Protein AF-A0A925ECR5-F1 (afdb_monomer_lite)

Radius of gyration: 18.82 Å; chains: 1; bounding box: 43×40×50 Å

Structure (mmCIF, N/CA/C/O backbone):
data_AF-A0A925ECR5-F1
#
_entry.id   AF-A0A925ECR5-F1
#
loop_
_atom_site.group_PDB
_atom_site.id
_atom_site.type_symbol
_atom_site.label_atom_id
_atom_site.label_alt_id
_atom_site.label_comp_id
_atom_site.label_asym_id
_atom_site.label_entity_id
_atom_site.label_seq_id
_atom_site.pdbx_PDB_ins_code
_atom_site.Cartn_x
_atom_site.Cartn_y
_atom_site.Cartn_z
_atom_site.occupancy
_atom_site.B_iso_or_equiv
_atom_site.auth_seq_id
_atom_site.auth_comp_id
_atom_site.auth_asym_id
_atom_site.auth_atom_id
_atom_site.pdbx_PDB_model_num
ATOM 1 N N . TRP A 1 1 ? 23.812 -16.026 3.911 1.00 69.88 1 TRP A N 1
ATOM 2 C CA . TRP A 1 1 ? 24.771 -16.071 2.790 1.00 69.88 1 TRP A CA 1
ATOM 3 C C . TRP A 1 1 ? 24.080 -16.059 1.425 1.00 69.88 1 TRP A C 1
ATOM 5 O O . TRP A 1 1 ? 24.239 -15.068 0.730 1.00 69.88 1 TRP A O 1
ATOM 15 N N . LEU A 1 2 ? 23.231 -17.038 1.071 1.00 80.62 2 LEU A N 1
ATOM 16 C CA . LEU A 1 2 ? 22.533 -17.065 -0.235 1.00 80.62 2 LEU A CA 1
ATOM 17 C C . LEU A 1 2 ? 21.650 -15.839 -0.538 1.00 80.62 2 LEU A C 1
ATOM 19 O O . LEU A 1 2 ? 21.701 -15.310 -1.641 1.00 80.62 2 LEU A O 1
ATOM 23 N N . HIS A 1 3 ? 20.874 -15.356 0.437 1.00 78.75 3 HIS A N 1
ATOM 24 C CA . HIS A 1 3 ? 19.997 -14.195 0.227 1.00 78.75 3 HIS A CA 1
ATOM 25 C C . HIS A 1 3 ? 20.798 -12.901 0.010 1.00 78.75 3 HIS A C 1
ATOM 27 O O . HIS A 1 3 ? 20.413 -12.072 -0.802 1.00 78.75 3 HIS A O 1
ATOM 33 N N . GLY A 1 4 ? 21.937 -12.750 0.699 1.00 81.25 4 GLY A N 1
ATOM 34 C CA . GLY A 1 4 ? 22.804 -11.576 0.564 1.00 81.25 4 GLY A CA 1
ATOM 35 C C . GLY A 1 4 ? 23.432 -11.481 -0.825 1.00 81.25 4 GLY A C 1
ATOM 36 O O . GLY A 1 4 ? 23.382 -10.424 -1.439 1.00 81.25 4 GLY A O 1
ATOM 37 N N . ALA A 1 5 ? 23.927 -12.605 -1.356 1.00 82.06 5 ALA A N 1
ATOM 38 C CA . ALA A 1 5 ? 24.473 -12.662 -2.712 1.00 82.06 5 ALA A CA 1
ATOM 39 C C . ALA A 1 5 ? 23.415 -12.326 -3.777 1.00 82.06 5 ALA A C 1
ATOM 41 O O . ALA A 1 5 ? 23.691 -11.563 -4.698 1.00 82.06 5 ALA A O 1
ATOM 42 N N . TRP A 1 6 ? 22.191 -12.840 -3.613 1.00 78.69 6 TRP A N 1
ATOM 43 C CA . TRP A 1 6 ? 21.066 -12.535 -4.501 1.00 78.69 6 TRP A CA 1
ATOM 44 C C . TRP A 1 6 ? 20.667 -11.056 -4.480 1.00 78.69 6 TRP A C 1
ATOM 46 O O . TRP A 1 6 ? 20.446 -10.474 -5.539 1.00 78.69 6 TRP A O 1
ATOM 56 N N . ILE A 1 7 ? 20.611 -10.431 -3.299 1.00 79.06 7 ILE A N 1
ATOM 57 C CA . ILE A 1 7 ? 20.260 -9.009 -3.172 1.00 79.06 7 ILE A CA 1
ATOM 58 C C . ILE A 1 7 ? 21.337 -8.129 -3.819 1.00 79.06 7 ILE A C 1
ATOM 60 O O . ILE A 1 7 ? 21.003 -7.236 -4.592 1.00 79.06 7 ILE A O 1
ATOM 64 N N . SER A 1 8 ? 22.622 -8.406 -3.578 1.00 79.12 8 SER A N 1
ATOM 65 C CA . SER A 1 8 ? 23.720 -7.651 -4.199 1.00 79.12 8 SER A CA 1
ATOM 66 C C . SER A 1 8 ? 23.712 -7.745 -5.729 1.00 79.12 8 SER A C 1
ATOM 68 O O . SER A 1 8 ? 23.942 -6.740 -6.398 1.00 79.12 8 SER A O 1
ATOM 70 N N . LEU A 1 9 ? 23.399 -8.922 -6.286 1.00 76.69 9 LEU A N 1
ATOM 71 C CA . LEU A 1 9 ? 23.265 -9.126 -7.734 1.00 76.69 9 LEU A CA 1
ATOM 72 C C . LEU A 1 9 ? 22.112 -8.308 -8.331 1.00 76.69 9 LEU A C 1
ATOM 74 O O . LEU A 1 9 ? 22.270 -7.682 -9.378 1.00 76.69 9 LEU A O 1
ATOM 78 N N . LEU A 1 10 ? 20.963 -8.282 -7.652 1.00 71.25 10 LEU A N 1
ATOM 79 C CA . LEU A 1 10 ? 19.788 -7.540 -8.107 1.00 71.25 10 LEU A CA 1
ATOM 80 C C . LEU A 1 10 ? 20.000 -6.021 -8.040 1.00 71.25 10 LEU A C 1
ATOM 82 O O . LEU A 1 10 ? 19.594 -5.325 -8.971 1.00 71.25 10 LEU A O 1
ATOM 86 N N . ILE A 1 11 ? 20.667 -5.520 -6.991 1.00 72.81 11 ILE A N 1
ATOM 87 C CA . ILE A 1 11 ? 20.973 -4.087 -6.812 1.00 72.81 11 ILE A CA 1
ATOM 88 C C . ILE A 1 11 ? 21.822 -3.555 -7.973 1.00 72.81 11 ILE A C 1
ATOM 90 O O . ILE A 1 11 ? 21.542 -2.487 -8.506 1.00 72.81 11 ILE A O 1
ATOM 94 N N . ILE A 1 12 ? 22.830 -4.312 -8.410 1.00 71.62 12 ILE A N 1
ATOM 95 C CA . ILE A 1 12 ? 23.730 -3.885 -9.493 1.00 71.62 12 ILE A CA 1
ATOM 96 C C . ILE A 1 12 ? 23.030 -3.932 -10.865 1.00 71.62 12 ILE A C 1
ATOM 98 O O . ILE A 1 12 ? 23.386 -3.181 -11.769 1.00 71.62 12 ILE A O 1
ATOM 102 N N . SER A 1 13 ? 22.006 -4.775 -11.030 1.00 70.62 13 SER A N 1
ATOM 103 C CA . SER A 1 13 ? 21.314 -4.982 -12.309 1.00 70.62 13 SER A CA 1
ATOM 104 C C . SER A 1 13 ? 20.345 -3.851 -12.705 1.00 70.62 13 SER A C 1
ATOM 106 O O . SER A 1 13 ? 19.753 -3.940 -13.780 1.00 70.62 13 SER A O 1
ATOM 108 N N . GLY A 1 14 ? 20.094 -2.847 -11.851 1.00 64.50 14 GLY A N 1
ATOM 109 C CA . GLY A 1 14 ? 19.089 -1.787 -12.085 1.00 64.50 14 GLY A CA 1
ATOM 110 C C . GLY A 1 14 ? 17.621 -2.257 -12.047 1.00 64.50 14 GLY A C 1
ATOM 111 O O . GLY A 1 14 ? 16.701 -1.452 -11.999 1.00 64.50 14 GLY A O 1
ATOM 112 N N . SER A 1 15 ? 17.392 -3.573 -12.013 1.00 68.31 15 SER A N 1
ATOM 113 C CA . SER A 1 15 ? 16.084 -4.226 -11.852 1.00 68.31 15 SER A CA 1
ATOM 114 C C . SER A 1 15 ? 15.564 -4.167 -10.406 1.00 68.31 15 SER A C 1
ATOM 116 O O . SER A 1 15 ? 14.357 -4.237 -10.172 1.00 68.31 15 SER A O 1
ATOM 118 N N . PHE A 1 16 ? 16.458 -3.995 -9.422 1.00 71.44 16 PHE A N 1
ATOM 119 C CA . PHE A 1 16 ? 16.074 -3.895 -8.012 1.00 71.44 16 PHE A CA 1
ATOM 120 C C . PHE A 1 16 ? 15.145 -2.719 -7.727 1.00 71.44 16 PHE A C 1
ATOM 122 O O . PHE A 1 16 ? 14.202 -2.899 -6.966 1.00 71.44 16 PHE A O 1
ATOM 129 N N . ASP A 1 17 ? 15.361 -1.565 -8.357 1.00 70.62 17 ASP A N 1
ATOM 130 C CA . ASP A 1 17 ? 14.511 -0.390 -8.145 1.00 70.62 17 ASP A CA 1
ATOM 131 C C . ASP A 1 17 ? 13.059 -0.688 -8.551 1.00 70.62 17 ASP A C 1
ATOM 133 O O . ASP A 1 17 ? 12.131 -0.432 -7.790 1.00 70.62 17 ASP A O 1
ATOM 137 N N . MET A 1 18 ? 12.869 -1.378 -9.683 1.00 71.19 18 MET A N 1
ATOM 138 C CA . MET A 1 18 ? 11.553 -1.828 -10.152 1.00 71.19 18 MET A CA 1
ATOM 139 C C . MET A 1 18 ? 10.886 -2.794 -9.158 1.00 71.19 18 MET A C 1
ATOM 141 O O . MET A 1 18 ? 9.714 -2.651 -8.810 1.00 71.19 18 MET A O 1
ATOM 145 N N . LEU A 1 19 ? 11.641 -3.784 -8.671 1.00 73.62 19 LEU A N 1
ATOM 146 C CA . LEU A 1 19 ? 11.160 -4.768 -7.693 1.00 73.62 19 LEU A CA 1
ATOM 147 C C . LEU A 1 19 ? 10.813 -4.118 -6.345 1.00 73.62 19 LEU A C 1
ATOM 149 O O . LEU A 1 19 ? 9.804 -4.472 -5.726 1.00 73.62 19 LEU A O 1
ATOM 153 N N . ALA A 1 20 ? 11.641 -3.179 -5.889 1.00 77.31 20 ALA A N 1
ATOM 154 C CA . ALA A 1 20 ? 11.444 -2.440 -4.652 1.00 77.31 20 ALA A CA 1
ATOM 155 C C . ALA A 1 20 ? 10.189 -1.562 -4.733 1.00 77.31 20 ALA A C 1
ATOM 157 O O . ALA A 1 20 ? 9.366 -1.608 -3.816 1.00 77.31 20 ALA A O 1
ATOM 158 N N . ASP A 1 21 ? 9.981 -0.859 -5.847 1.00 75.62 21 ASP A N 1
ATOM 159 C CA . ASP A 1 21 ? 8.785 -0.043 -6.079 1.00 75.62 21 ASP A CA 1
ATOM 160 C C . ASP A 1 21 ? 7.504 -0.889 -6.031 1.00 75.62 21 ASP A C 1
ATOM 162 O O . ASP A 1 21 ? 6.540 -0.544 -5.336 1.00 75.62 21 ASP A O 1
ATOM 166 N N . MET A 1 22 ? 7.513 -2.059 -6.683 1.00 74.06 22 MET A N 1
ATOM 167 C CA . MET A 1 22 ? 6.398 -3.011 -6.625 1.00 74.06 22 MET A CA 1
ATOM 168 C C . MET A 1 22 ? 6.122 -3.491 -5.189 1.00 74.06 22 MET A C 1
ATOM 170 O O . MET A 1 22 ? 4.964 -3.567 -4.764 1.00 74.06 22 MET A O 1
ATOM 174 N N . MET A 1 23 ? 7.170 -3.804 -4.421 1.00 78.56 23 MET A N 1
ATOM 175 C CA . MET A 1 23 ? 7.047 -4.260 -3.032 1.00 78.56 23 MET A CA 1
ATOM 176 C C . MET A 1 23 ? 6.483 -3.168 -2.114 1.00 78.56 23 MET A C 1
ATOM 178 O O . MET A 1 23 ? 5.601 -3.442 -1.287 1.00 78.56 23 MET A O 1
ATOM 182 N N . VAL A 1 24 ? 6.984 -1.937 -2.242 1.00 81.75 24 VAL A N 1
ATOM 183 C CA . VAL A 1 24 ? 6.527 -0.787 -1.454 1.00 81.75 24 VAL A CA 1
ATOM 184 C C . VAL A 1 24 ? 5.045 -0.539 -1.723 1.00 81.75 24 VAL A C 1
ATOM 186 O O . VAL A 1 24 ? 4.273 -0.421 -0.768 1.00 81.75 24 VAL A O 1
ATOM 189 N N . PHE A 1 25 ? 4.616 -0.567 -2.987 1.00 76.69 25 PHE A N 1
ATOM 190 C CA . PHE A 1 25 ? 3.211 -0.393 -3.360 1.00 76.69 25 PHE A CA 1
ATOM 191 C C . PHE A 1 25 ? 2.286 -1.408 -2.668 1.00 76.69 25 PHE A C 1
ATOM 193 O O . PHE A 1 25 ? 1.324 -1.027 -1.996 1.00 76.69 25 PHE A O 1
ATOM 200 N N . ILE A 1 26 ? 2.614 -2.701 -2.754 1.00 80.19 26 ILE A N 1
ATOM 201 C CA . ILE A 1 26 ? 1.837 -3.774 -2.109 1.00 80.19 26 ILE A CA 1
ATOM 202 C C . ILE A 1 26 ? 1.811 -3.601 -0.585 1.00 80.19 26 ILE A C 1
ATOM 204 O O . ILE A 1 26 ? 0.765 -3.785 0.045 1.00 80.19 26 ILE A O 1
ATOM 208 N N . SER A 1 27 ? 2.942 -3.223 0.014 1.00 83.50 27 SER A N 1
ATOM 209 C CA . SER A 1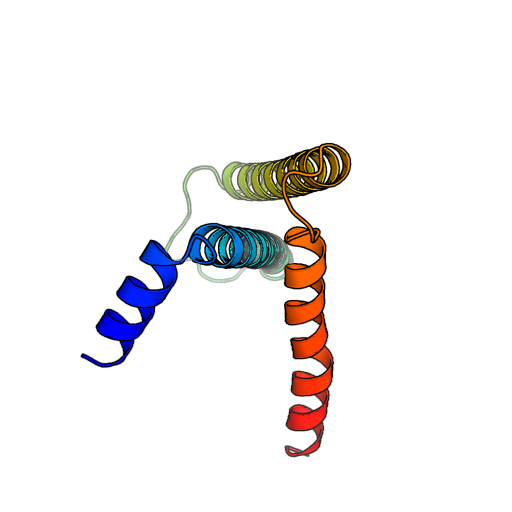 27 ? 3.041 -3.023 1.464 1.00 83.50 27 SER A CA 1
ATOM 210 C C . SER A 1 27 ? 2.109 -1.905 1.934 1.00 83.50 27 SER A C 1
ATOM 212 O O . SER A 1 27 ? 1.388 -2.074 2.918 1.00 83.50 27 SER A O 1
ATOM 214 N N . TRP A 1 28 ? 2.037 -0.798 1.191 1.00 82.81 28 TRP A N 1
ATOM 215 C CA . TRP A 1 28 ? 1.119 0.302 1.493 1.00 82.81 28 TRP A CA 1
ATOM 216 C C . TRP A 1 28 ? -0.356 -0.086 1.350 1.00 82.81 28 TRP A C 1
ATOM 218 O 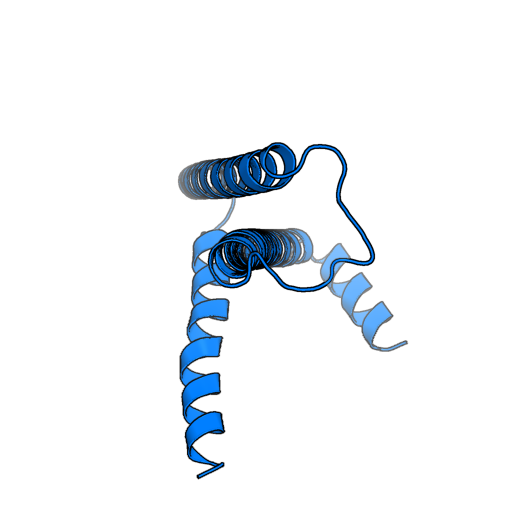O . TRP A 1 28 ? -1.165 0.314 2.192 1.00 82.81 28 TRP A O 1
ATOM 228 N N . ILE A 1 29 ? -0.713 -0.916 0.363 1.00 80.25 29 ILE A N 1
ATOM 229 C CA . ILE A 1 29 ? -2.070 -1.485 0.258 1.00 80.25 29 ILE A CA 1
ATOM 230 C C . ILE A 1 29 ? -2.390 -2.333 1.495 1.00 80.25 29 ILE A C 1
ATOM 232 O O . ILE A 1 29 ? -3.452 -2.169 2.102 1.00 80.25 29 ILE A O 1
ATOM 236 N N . ALA A 1 30 ? -1.477 -3.221 1.897 1.00 83.06 30 ALA A N 1
ATOM 237 C CA . ALA A 1 30 ? -1.660 -4.072 3.071 1.00 83.06 30 ALA A CA 1
ATOM 238 C C . ALA A 1 30 ? -1.814 -3.248 4.360 1.00 83.06 30 ALA A C 1
ATOM 240 O O . ALA A 1 30 ? -2.702 -3.529 5.169 1.00 83.06 30 ALA A O 1
ATOM 241 N N . TYR A 1 31 ? -1.015 -2.192 4.528 1.00 83.81 31 TYR A N 1
ATOM 242 C CA . TYR A 1 31 ? -1.143 -1.266 5.653 1.00 83.81 31 TYR A CA 1
ATOM 243 C C . TYR A 1 31 ? -2.478 -0.517 5.643 1.00 83.81 31 TYR A C 1
ATOM 245 O O . TYR A 1 31 ? -3.125 -0.424 6.689 1.00 83.81 31 TYR A O 1
ATOM 253 N N . GLY A 1 32 ? -2.932 -0.044 4.478 1.00 83.31 32 GLY A N 1
ATOM 254 C CA . GLY A 1 32 ? -4.245 0.584 4.321 1.00 83.31 32 GLY A CA 1
ATOM 255 C C . GLY A 1 32 ? -5.385 -0.363 4.714 1.00 83.31 32 GLY A C 1
ATOM 256 O O . GLY A 1 32 ? -6.231 -0.009 5.538 1.00 83.31 32 GLY A O 1
ATOM 257 N N . MET A 1 33 ? -5.368 -1.604 4.215 1.00 80.88 33 MET A N 1
ATOM 258 C CA . MET A 1 33 ? -6.351 -2.632 4.588 1.00 80.88 33 MET A CA 1
ATOM 259 C C . MET A 1 33 ? -6.310 -2.964 6.083 1.00 80.88 33 MET A C 1
ATOM 261 O O . MET A 1 33 ? -7.362 -3.095 6.710 1.00 80.88 33 MET A O 1
ATOM 265 N N . GLY A 1 34 ? -5.117 -3.056 6.675 1.00 84.06 34 GLY A N 1
ATOM 266 C CA . GLY A 1 34 ? -4.948 -3.262 8.113 1.00 84.06 34 GLY A CA 1
ATOM 267 C C . GLY A 1 34 ? -5.551 -2.121 8.934 1.00 84.06 34 GLY A C 1
ATOM 268 O O . GLY A 1 34 ? -6.292 -2.367 9.888 1.00 84.06 34 GLY A O 1
ATOM 269 N N . ALA A 1 35 ? -5.319 -0.871 8.530 1.00 82.06 35 ALA A N 1
ATOM 270 C CA . ALA A 1 35 ? -5.891 0.303 9.184 1.00 82.06 35 ALA A CA 1
ATOM 271 C C . ALA A 1 35 ? -7.425 0.345 9.076 1.00 82.06 35 ALA A C 1
ATOM 273 O O . ALA A 1 35 ? -8.105 0.608 10.073 1.00 82.06 35 ALA A O 1
ATOM 274 N N . VAL A 1 36 ? -7.982 0.006 7.909 1.00 80.56 36 VAL A N 1
ATOM 275 C CA . VAL A 1 36 ? -9.434 -0.168 7.722 1.00 80.56 36 VAL A CA 1
ATOM 276 C C . VAL A 1 36 ? -9.968 -1.296 8.609 1.00 80.56 36 VAL A C 1
ATOM 278 O O . VAL A 1 36 ? -11.011 -1.134 9.245 1.00 80.56 36 VAL A O 1
ATOM 281 N N . GLY A 1 37 ? -9.242 -2.411 8.716 1.00 81.62 37 GLY A N 1
ATOM 282 C CA . GLY A 1 37 ? -9.573 -3.523 9.606 1.00 81.62 37 GLY A CA 1
ATOM 283 C C . GLY A 1 37 ? -9.633 -3.095 11.073 1.00 81.62 37 GLY A C 1
ATOM 284 O O . GLY A 1 37 ? -10.608 -3.397 11.761 1.00 81.62 37 GLY A O 1
ATOM 285 N N . ILE A 1 38 ? -8.655 -2.315 11.540 1.00 78.31 38 ILE A N 1
ATOM 286 C CA . ILE A 1 38 ? -8.642 -1.747 12.897 1.00 78.31 38 ILE A CA 1
ATOM 287 C C . ILE A 1 38 ? -9.834 -0.807 13.099 1.00 78.31 38 ILE A C 1
ATOM 289 O O . ILE A 1 38 ? -10.505 -0.885 14.131 1.00 78.31 38 ILE A O 1
ATOM 293 N N . PHE A 1 39 ? -10.130 0.058 12.127 1.00 78.88 39 PHE A N 1
ATOM 294 C CA . PHE A 1 39 ? -11.283 0.956 12.194 1.00 78.88 39 PHE A CA 1
ATOM 295 C C . PHE A 1 39 ? -12.608 0.177 12.277 1.00 78.88 39 PHE A C 1
ATOM 297 O O . PHE A 1 39 ? -13.442 0.450 13.145 1.00 78.88 39 PHE A O 1
ATOM 304 N N . MET A 1 40 ? -12.779 -0.849 11.438 1.00 78.06 40 MET A N 1
ATOM 305 C CA . MET A 1 40 ? -13.969 -1.703 11.425 1.00 78.06 40 MET A CA 1
ATOM 306 C C . MET A 1 40 ? -14.105 -2.519 12.716 1.00 78.06 40 MET A C 1
ATOM 308 O O . MET A 1 40 ? -15.199 -2.592 13.282 1.00 78.06 40 MET A O 1
ATOM 312 N N . LEU A 1 41 ? -13.008 -3.092 13.219 1.00 77.00 41 LEU A N 1
ATOM 313 C CA . LEU A 1 41 ? -12.994 -3.875 14.454 1.00 77.00 41 LEU A CA 1
ATOM 314 C C . LEU A 1 41 ? -13.349 -3.006 15.662 1.00 77.00 41 LEU A C 1
ATOM 316 O O . LEU A 1 41 ? -14.150 -3.410 16.504 1.00 77.00 41 LEU A O 1
ATOM 320 N N . ARG A 1 42 ? -12.835 -1.772 15.710 1.00 75.25 42 ARG A N 1
AT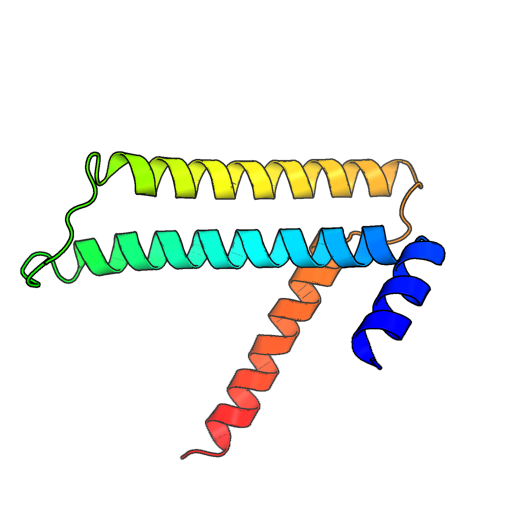OM 321 C CA . ARG A 1 42 ? -13.168 -0.815 16.774 1.00 75.25 42 ARG A CA 1
ATOM 322 C C . ARG A 1 42 ? -14.626 -0.371 16.749 1.00 75.25 42 ARG A C 1
ATOM 324 O O . ARG A 1 42 ? -15.149 -0.053 17.815 1.00 75.25 42 ARG A O 1
ATOM 331 N N . ARG A 1 43 ? -15.270 -0.365 15.575 1.00 71.75 43 ARG A N 1
ATOM 332 C CA . ARG A 1 43 ? -16.708 -0.085 15.434 1.00 71.75 43 ARG A CA 1
ATOM 333 C C . ARG A 1 43 ? -17.573 -1.291 15.814 1.00 71.75 43 ARG A C 1
ATOM 335 O O . ARG A 1 43 ? -18.628 -1.100 16.404 1.00 71.75 43 ARG A O 1
ATOM 342 N N . ARG A 1 44 ? -17.136 -2.517 15.497 1.00 76.12 44 ARG A N 1
ATOM 343 C CA . ARG A 1 44 ? -17.875 -3.755 15.814 1.00 76.12 44 ARG A CA 1
ATOM 344 C C . ARG A 1 44 ? -17.744 -4.201 17.271 1.00 76.12 44 ARG A C 1
ATOM 346 O O . ARG A 1 44 ? -18.695 -4.759 17.802 1.00 76.12 44 ARG A O 1
ATOM 353 N N . MET A 1 45 ? -16.603 -3.961 17.917 1.00 75.25 45 MET A N 1
ATOM 354 C CA . MET A 1 45 ? -16.348 -4.359 19.309 1.00 75.25 45 MET A CA 1
ATOM 355 C C . MET A 1 45 ? -15.976 -3.142 20.176 1.00 75.25 45 MET A C 1
ATOM 357 O O . MET A 1 45 ? -14.805 -2.939 20.523 1.00 75.25 45 MET A O 1
ATOM 361 N N . PRO A 1 46 ? -16.961 -2.294 20.527 1.00 66.69 46 PRO A N 1
ATOM 362 C CA . PRO A 1 46 ? -16.721 -1.117 21.358 1.00 66.69 46 PRO A CA 1
ATOM 363 C C . PRO A 1 46 ? -16.387 -1.465 22.820 1.00 66.69 46 PRO A C 1
ATOM 365 O O . PRO A 1 46 ? -15.633 -0.723 23.439 1.00 66.69 46 PRO A O 1
ATOM 368 N N . GLN A 1 47 ? -16.889 -2.595 23.337 1.00 61.88 47 GLN A N 1
ATOM 369 C CA . GLN A 1 47 ? -16.796 -3.014 24.749 1.00 61.88 47 GLN A CA 1
ATOM 370 C C . GLN A 1 47 ? -15.601 -3.935 25.074 1.00 61.88 47 GLN A C 1
ATOM 372 O O . GLN A 1 47 ? -15.497 -4.434 26.188 1.00 61.88 47 GLN A O 1
ATOM 377 N N . ALA A 1 48 ? -14.712 -4.212 24.114 1.00 73.69 48 ALA A N 1
ATOM 378 C CA . ALA A 1 48 ? -13.531 -5.033 24.380 1.00 73.69 48 ALA A CA 1
ATOM 379 C C . ALA A 1 48 ? -12.572 -4.307 25.340 1.00 73.69 48 ALA A C 1
ATOM 381 O O . ALA A 1 48 ? -12.330 -3.107 25.181 1.00 73.69 48 ALA A O 1
ATOM 382 N N . GLU A 1 49 ? -12.009 -5.032 26.304 1.00 64.00 49 GLU A N 1
ATOM 383 C CA . GLU A 1 49 ? -11.031 -4.504 27.254 1.00 64.00 49 GLU A CA 1
ATOM 384 C C . GLU A 1 49 ? -9.763 -4.079 26.492 1.00 64.00 49 GLU A C 1
ATOM 386 O O . GLU A 1 49 ? -9.203 -4.847 25.709 1.00 64.00 49 GLU A O 1
ATOM 391 N N . ARG A 1 50 ? -9.353 -2.809 26.628 1.00 66.81 50 ARG A N 1
ATOM 392 C CA . ARG A 1 50 ? -8.232 -2.219 25.872 1.00 66.81 50 ARG A CA 1
ATOM 393 C C . ARG A 1 50 ? -7.094 -1.866 26.835 1.00 66.81 50 ARG A C 1
ATOM 395 O O . ARG A 1 50 ? -7.131 -0.765 27.387 1.00 66.81 50 ARG A O 1
ATOM 402 N N . PRO A 1 51 ? -6.071 -2.731 26.991 1.00 65.75 51 PRO A N 1
ATOM 403 C CA . PRO A 1 51 ? -4.889 -2.446 27.810 1.00 65.75 51 PRO A CA 1
ATOM 404 C C . PRO A 1 51 ? -4.067 -1.260 27.286 1.00 65.75 51 PRO A C 1
ATOM 406 O O . PRO A 1 51 ? -3.386 -0.590 28.052 1.00 65.75 51 PRO A O 1
ATOM 409 N N . TYR A 1 52 ? -4.151 -0.975 25.980 1.00 58.84 52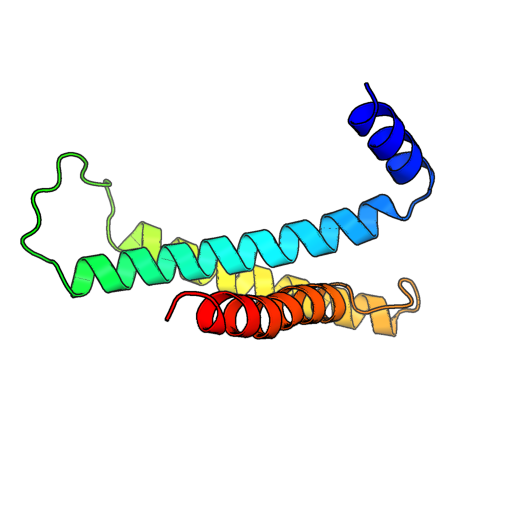 TYR A N 1
ATOM 410 C CA . TYR A 1 52 ? -3.427 0.115 25.331 1.00 58.84 52 TYR A CA 1
ATOM 411 C C . TYR A 1 52 ? -4.391 1.019 24.553 1.00 58.84 52 TYR A C 1
ATOM 413 O O . TYR A 1 52 ? -5.003 0.614 23.558 1.00 58.84 52 TYR A O 1
ATOM 421 N N . LYS A 1 53 ? -4.553 2.262 25.016 1.00 59.97 53 LYS A N 1
ATOM 422 C CA . LYS A 1 53 ? -5.336 3.301 24.335 1.00 59.97 53 LYS A CA 1
ATOM 423 C C . LYS A 1 53 ? -4.383 4.212 23.572 1.00 59.97 53 LYS A C 1
ATOM 425 O O . LYS A 1 53 ? -3.494 4.816 24.153 1.00 59.97 53 LYS A O 1
ATOM 430 N N . ILE A 1 54 ? -4.599 4.328 22.266 1.00 64.25 54 ILE A N 1
ATOM 431 C CA . ILE A 1 54 ? -3.852 5.269 21.429 1.00 64.25 54 ILE A CA 1
ATOM 432 C C . ILE A 1 54 ? -4.373 6.679 21.731 1.00 64.25 54 ILE A C 1
ATOM 434 O O . ILE A 1 54 ? -5.568 6.942 21.557 1.00 64.25 54 ILE A O 1
ATOM 438 N N . TRP A 1 55 ? -3.491 7.568 22.185 1.00 60.34 55 TRP A N 1
ATOM 439 C CA . TRP A 1 55 ? -3.764 9.001 22.297 1.00 60.34 55 TRP A CA 1
ATOM 440 C C . TRP A 1 55 ? -4.100 9.527 20.885 1.00 60.34 55 TRP A C 1
ATOM 442 O O . TRP A 1 55 ? -3.421 9.158 19.933 1.00 60.34 55 TRP A O 1
ATOM 452 N N . LEU A 1 56 ? -5.185 10.294 20.716 1.00 62.50 56 LEU A N 1
ATOM 453 C CA . LEU A 1 56 ? -5.737 10.769 19.423 1.00 62.50 56 LEU A CA 1
ATOM 454 C C . LEU A 1 56 ? -6.537 9.778 18.548 1.00 62.50 56 LEU A C 1
ATOM 456 O O . LEU A 1 56 ? -6.877 10.089 17.402 1.00 62.50 56 LEU A O 1
ATOM 460 N N . HIS A 1 57 ? -6.935 8.610 19.049 1.00 59.78 57 HIS A N 1
ATOM 461 C CA . HIS A 1 57 ? -7.935 7.816 18.326 1.00 59.78 57 HIS A CA 1
ATOM 462 C C . HIS A 1 57 ? -9.304 8.542 18.295 1.00 59.78 57 HIS A C 1
ATOM 464 O O . HIS A 1 57 ? -9.728 9.001 19.355 1.00 59.78 57 HIS A O 1
ATOM 470 N N . PRO A 1 58 ? -10.040 8.630 17.161 1.00 69.00 58 PRO A N 1
ATOM 471 C CA . PRO A 1 58 ? -9.858 7.953 15.866 1.00 69.00 58 PRO A CA 1
ATOM 472 C C . PRO A 1 58 ? -9.128 8.766 14.782 1.00 69.00 58 PRO A C 1
ATOM 474 O O . PRO A 1 58 ? -9.013 8.292 13.652 1.00 69.00 58 PRO A O 1
ATOM 477 N N . PHE A 1 59 ? -8.633 9.963 15.098 1.00 74.88 59 PHE A N 1
ATOM 478 C CA . PHE A 1 59 ? -8.034 10.868 14.116 1.00 74.88 59 PHE A CA 1
ATOM 479 C C . PHE A 1 59 ? -6.794 10.264 13.445 1.00 74.88 59 PHE A C 1
ATOM 481 O O . PHE A 1 59 ? -6.679 10.309 12.225 1.00 74.88 59 PHE A O 1
ATOM 488 N N . VAL A 1 60 ? -5.924 9.598 14.216 1.00 77.69 60 VAL A N 1
ATOM 489 C CA . VAL A 1 60 ? -4.703 8.958 13.684 1.00 77.69 60 VAL A CA 1
ATOM 490 C C . VAL A 1 60 ? -5.028 7.889 12.640 1.00 77.69 60 VAL A C 1
ATOM 492 O O . VAL A 1 60 ? -4.397 7.832 11.590 1.00 77.69 60 VAL A O 1
ATOM 495 N N . THR A 1 61 ? -6.030 7.046 12.901 1.00 76.19 61 THR A N 1
ATOM 496 C CA . THR A 1 61 ? -6.407 5.967 11.979 1.00 76.19 61 THR A CA 1
ATOM 497 C C . THR A 1 61 ? -7.030 6.524 10.705 1.00 76.19 61 THR A C 1
ATOM 499 O O . THR A 1 61 ? -6.714 6.046 9.620 1.00 76.19 61 THR A O 1
ATOM 502 N N . LEU A 1 62 ? -7.870 7.558 10.817 1.00 79.06 62 LEU A N 1
ATOM 503 C CA . LEU A 1 62 ? -8.482 8.201 9.655 1.00 79.06 62 LEU A CA 1
ATOM 504 C C . LEU A 1 62 ? -7.435 8.921 8.791 1.00 79.06 62 LEU A C 1
ATOM 506 O O . LEU A 1 62 ? -7.443 8.777 7.571 1.00 79.06 62 LEU A O 1
ATOM 510 N N . LEU A 1 63 ? -6.504 9.637 9.431 1.00 84.00 63 LEU A N 1
ATOM 511 C CA . LEU A 1 63 ? -5.394 10.313 8.765 1.00 84.00 63 LEU A CA 1
ATOM 512 C C . LEU A 1 63 ? -4.478 9.307 8.059 1.00 84.00 63 LEU A C 1
ATOM 514 O O . LEU A 1 63 ? -4.096 9.537 6.918 1.00 84.00 63 LEU A O 1
ATOM 518 N N . PHE A 1 64 ? -4.178 8.171 8.692 1.00 82.62 64 PHE A N 1
ATOM 519 C CA . PHE A 1 64 ? -3.370 7.117 8.081 1.00 82.62 64 PHE A CA 1
ATOM 520 C C . PHE A 1 64 ? -4.061 6.482 6.869 1.00 82.62 64 PHE A C 1
ATOM 522 O O . PHE A 1 64 ? -3.424 6.289 5.837 1.00 82.62 64 PHE A O 1
ATOM 529 N N . ILE A 1 65 ? -5.369 6.208 6.956 1.00 81.06 65 ILE A N 1
ATOM 530 C CA . ILE A 1 65 ? -6.147 5.715 5.809 1.00 81.06 65 ILE A CA 1
ATOM 531 C C . ILE A 1 65 ? -6.115 6.748 4.674 1.00 81.06 65 ILE A C 1
ATOM 533 O O . ILE A 1 65 ? -5.799 6.386 3.542 1.00 81.06 65 ILE A O 1
ATOM 537 N N . GLY A 1 66 ? -6.359 8.028 4.972 1.00 83.38 66 GLY A N 1
ATOM 538 C CA . GLY A 1 66 ? -6.293 9.110 3.986 1.00 83.38 66 GLY A CA 1
ATOM 539 C C . GLY A 1 66 ? -4.911 9.246 3.345 1.00 83.38 66 GLY A C 1
ATOM 540 O O . GLY A 1 66 ? -4.806 9.313 2.124 1.00 83.38 66 GLY A O 1
ATOM 541 N N . PHE A 1 67 ? -3.848 9.200 4.147 1.00 84.25 67 PHE A N 1
ATOM 542 C CA . PHE A 1 67 ? -2.471 9.247 3.662 1.00 84.25 67 PHE A CA 1
ATOM 543 C C . PHE A 1 67 ? -2.133 8.036 2.792 1.00 84.25 67 PHE A C 1
ATOM 545 O O . PHE A 1 67 ? -1.572 8.202 1.716 1.00 84.25 67 PHE A O 1
ATOM 552 N N . SER A 1 68 ? -2.530 6.828 3.205 1.00 81.06 68 SER A N 1
ATOM 553 C CA . SER A 1 68 ? -2.325 5.616 2.406 1.00 81.06 68 SER A CA 1
ATOM 554 C C . SER A 1 68 ? -3.059 5.692 1.063 1.00 81.06 68 SER A C 1
ATOM 556 O O . SER A 1 68 ? -2.482 5.352 0.036 1.00 81.06 68 SER A O 1
ATOM 558 N N . ALA A 1 69 ? -4.289 6.217 1.036 1.00 77.31 69 ALA A N 1
ATOM 559 C CA . ALA A 1 69 ? -5.048 6.401 -0.197 1.00 77.31 69 ALA A CA 1
ATOM 560 C C . ALA A 1 69 ? -4.400 7.451 -1.111 1.00 77.31 69 ALA A C 1
ATOM 562 O O . ALA A 1 69 ? -4.225 7.197 -2.300 1.00 77.31 69 ALA A O 1
ATOM 563 N N . LEU A 1 70 ? -3.987 8.598 -0.560 1.00 81.44 70 LEU A N 1
ATOM 564 C CA . LEU A 1 70 ? -3.259 9.627 -1.306 1.00 81.44 70 LEU A CA 1
ATOM 565 C C . LEU A 1 70 ? -1.942 9.089 -1.867 1.00 81.44 70 LEU A C 1
ATOM 567 O O . LEU A 1 70 ? -1.653 9.304 -3.040 1.00 81.44 70 LEU A O 1
ATOM 571 N N . PHE A 1 71 ? -1.176 8.353 -1.063 1.00 80.00 71 PHE A N 1
ATOM 572 C CA . PHE A 1 71 ? 0.075 7.737 -1.489 1.00 80.00 71 PHE A CA 1
ATOM 573 C C . PHE A 1 71 ? -0.151 6.762 -2.648 1.00 80.00 71 PHE A C 1
ATOM 575 O O . PHE A 1 71 ? 0.570 6.823 -3.642 1.00 80.00 71 PHE A O 1
ATOM 582 N N . LEU A 1 72 ? -1.181 5.913 -2.573 1.00 75.25 72 LEU A N 1
ATOM 583 C CA . LEU A 1 72 ? -1.528 4.999 -3.663 1.00 75.25 72 LEU A CA 1
ATOM 584 C C . LEU A 1 72 ? -1.947 5.751 -4.932 1.00 75.25 72 LEU A C 1
ATOM 586 O O . LEU A 1 72 ? -1.478 5.405 -6.012 1.00 75.25 72 LEU A O 1
ATOM 590 N N . ILE A 1 73 ? -2.769 6.798 -4.814 1.00 75.75 73 ILE A N 1
ATOM 591 C CA . ILE A 1 73 ? -3.202 7.619 -5.958 1.00 75.75 73 ILE A CA 1
ATOM 592 C C . ILE A 1 73 ? -2.003 8.308 -6.619 1.00 75.75 73 ILE A C 1
ATOM 594 O O . ILE A 1 73 ? -1.861 8.253 -7.839 1.00 75.75 73 ILE A O 1
ATOM 598 N N . ILE A 1 74 ? -1.123 8.921 -5.824 1.00 75.88 74 ILE A N 1
ATOM 599 C CA . ILE A 1 74 ? 0.085 9.599 -6.313 1.00 75.88 74 ILE A CA 1
ATOM 600 C C . ILE A 1 74 ? 1.038 8.594 -6.960 1.00 75.88 74 ILE A C 1
ATOM 602 O O . ILE A 1 74 ? 1.587 8.874 -8.022 1.00 75.88 74 ILE A O 1
ATOM 606 N N . THR A 1 75 ? 1.210 7.417 -6.355 1.00 71.81 75 THR A N 1
ATOM 607 C CA . THR A 1 75 ? 2.069 6.360 -6.902 1.00 71.81 75 THR A CA 1
ATOM 608 C C . THR A 1 75 ? 1.543 5.900 -8.256 1.00 71.81 75 THR A C 1
ATOM 610 O O . THR A 1 75 ? 2.298 5.913 -9.218 1.00 71.81 75 THR A O 1
ATOM 613 N N . VAL A 1 76 ? 0.242 5.611 -8.376 1.00 69.25 76 VAL A N 1
ATOM 614 C CA . VAL A 1 76 ? -0.375 5.239 -9.661 1.00 69.25 76 VAL A CA 1
ATOM 615 C C . VAL A 1 76 ? -0.239 6.367 -10.688 1.00 69.25 76 VAL A C 1
ATOM 617 O O . VAL A 1 76 ? 0.105 6.104 -11.836 1.00 69.25 76 VAL A O 1
ATOM 620 N N . TYR A 1 77 ? -0.463 7.623 -10.295 1.00 69.12 77 TYR A N 1
ATOM 621 C CA . TYR A 1 77 ? -0.332 8.768 -11.199 1.00 69.12 77 TYR A CA 1
ATOM 622 C C . TYR A 1 77 ? 1.103 8.944 -11.719 1.00 69.12 77 TYR A C 1
ATOM 624 O O . TYR A 1 77 ? 1.316 9.136 -12.919 1.00 69.12 77 TYR A O 1
ATOM 632 N N . ASN A 1 78 ? 2.094 8.836 -10.833 1.00 66.31 78 ASN A N 1
ATOM 633 C CA . ASN A 1 78 ? 3.508 8.911 -11.192 1.00 66.31 78 ASN A CA 1
ATOM 634 C C . ASN A 1 78 ? 3.924 7.738 -12.082 1.00 66.31 78 ASN A C 1
ATOM 636 O O . ASN A 1 78 ? 4.647 7.935 -13.054 1.00 66.31 78 ASN A O 1
ATOM 640 N N . ASP A 1 79 ? 3.443 6.535 -11.791 1.00 64.56 79 ASP A N 1
ATOM 641 C CA . ASP A 1 79 ? 3.770 5.323 -12.540 1.00 64.56 79 ASP A CA 1
ATOM 642 C C . ASP A 1 79 ? 3.156 5.346 -13.957 1.00 64.56 79 ASP A C 1
ATOM 644 O O . ASP A 1 79 ? 3.835 5.054 -14.940 1.00 64.56 79 ASP A O 1
ATOM 648 N N . VAL A 1 80 ? 1.915 5.835 -14.099 1.00 63.06 80 VAL A N 1
ATOM 649 C CA . VAL A 1 80 ? 1.273 6.096 -15.405 1.00 63.06 80 VAL A CA 1
ATOM 650 C C . VAL A 1 80 ? 2.024 7.177 -16.188 1.00 63.06 80 VAL A C 1
ATOM 652 O O . VAL A 1 80 ? 2.258 7.030 -17.387 1.00 63.06 80 VAL A O 1
ATOM 655 N N . THR A 1 81 ? 2.454 8.247 -15.519 1.00 59.06 81 THR A N 1
ATOM 656 C CA . THR A 1 81 ? 3.223 9.328 -16.155 1.00 59.06 81 THR A CA 1
ATOM 657 C C . THR A 1 81 ? 4.608 8.842 -16.608 1.00 59.06 81 THR A C 1
ATOM 659 O O . THR A 1 81 ? 5.067 9.187 -17.697 1.00 59.06 81 THR A O 1
ATOM 662 N N . ASN A 1 82 ? 5.269 7.990 -15.821 1.00 58.00 82 ASN A N 1
ATOM 663 C CA . ASN A 1 82 ? 6.562 7.388 -16.163 1.00 58.00 82 ASN A CA 1
ATOM 664 C C . ASN A 1 82 ? 6.468 6.370 -17.312 1.00 58.00 82 ASN A C 1
ATOM 666 O O . ASN A 1 82 ? 7.392 6.304 -18.129 1.00 58.00 82 ASN A O 1
ATOM 670 N N . TYR A 1 83 ? 5.351 5.644 -17.419 1.00 54.94 83 TYR A N 1
ATOM 671 C CA . TYR A 1 83 ? 5.041 4.775 -18.557 1.00 54.94 83 TYR A CA 1
ATOM 672 C C . TYR A 1 83 ? 4.885 5.576 -19.861 1.00 54.94 83 TYR A C 1
ATOM 674 O O . TYR A 1 83 ? 5.491 5.236 -20.875 1.00 54.94 83 TYR A O 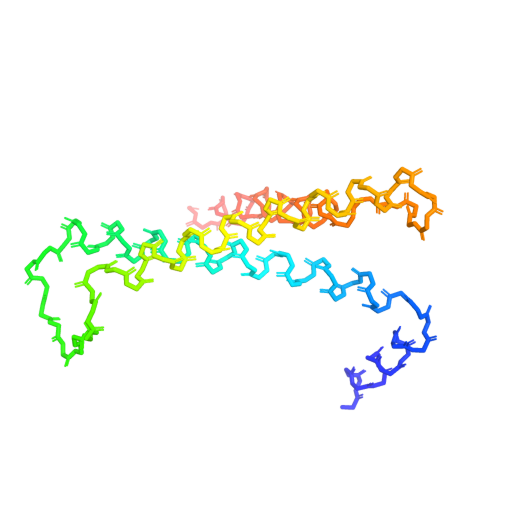1
ATOM 682 N N . ILE A 1 84 ? 4.149 6.695 -19.823 1.00 57.69 84 ILE A N 1
ATOM 683 C CA . ILE A 1 84 ? 3.939 7.572 -20.993 1.00 57.69 84 ILE A CA 1
ATOM 684 C C . ILE A 1 84 ? 5.256 8.218 -21.459 1.00 57.69 84 ILE A C 1
ATOM 686 O O . ILE A 1 84 ? 5.472 8.392 -22.656 1.00 57.69 84 ILE A O 1
ATOM 690 N N . ASN A 1 85 ? 6.167 8.519 -20.530 1.00 58.41 85 ASN A N 1
ATOM 691 C CA . ASN A 1 85 ? 7.480 9.100 -20.827 1.00 58.41 85 ASN A CA 1
ATOM 692 C C . ASN A 1 85 ? 8.532 8.076 -21.311 1.00 58.41 85 ASN A C 1
ATOM 694 O O . ASN A 1 85 ? 9.690 8.447 -21.508 1.00 58.41 85 ASN A O 1
ATOM 698 N N . GLY A 1 86 ? 8.168 6.796 -21.480 1.00 52.84 86 GLY A N 1
ATOM 699 C CA . GLY A 1 86 ? 9.030 5.763 -22.071 1.00 52.84 86 GLY A CA 1
ATOM 700 C C . GLY A 1 86 ? 10.245 5.350 -21.229 1.00 52.84 86 GLY A C 1
ATOM 701 O O . GLY A 1 86 ? 11.140 4.682 -21.742 1.00 52.84 86 GLY A O 1
ATOM 702 N N . ARG A 1 87 ? 10.306 5.739 -19.946 1.00 51.94 87 ARG A N 1
ATOM 703 C CA . ARG A 1 87 ? 11.430 5.412 -19.043 1.00 51.94 87 ARG A CA 1
ATOM 704 C C . ARG A 1 87 ? 11.303 4.039 -18.379 1.00 51.94 87 ARG A C 1
ATOM 706 O O . ARG A 1 87 ? 12.301 3.512 -17.901 1.00 51.94 87 ARG A O 1
ATOM 713 N N . GLN A 1 88 ? 10.098 3.472 -18.337 1.00 49.44 88 GLN A N 1
ATOM 714 C CA . GLN A 1 88 ? 9.801 2.167 -17.743 1.00 49.44 88 GLN A CA 1
ATOM 715 C C . GLN A 1 88 ? 8.881 1.389 -18.706 1.00 49.44 88 GLN A C 1
ATOM 717 O O . GLN A 1 88 ? 7.819 1.901 -19.063 1.00 49.44 88 GLN A O 1
ATOM 722 N N . PRO A 1 89 ? 9.255 0.175 -19.157 1.00 50.97 89 PRO A N 1
ATOM 723 C CA . PRO A 1 89 ? 8.477 -0.590 -20.138 1.00 50.97 89 PRO A CA 1
ATOM 724 C C . PRO A 1 89 ? 7.189 -1.211 -19.565 1.00 50.97 89 PRO A C 1
ATOM 726 O O . PRO A 1 89 ? 6.369 -1.729 -20.321 1.00 50.97 89 PRO A O 1
ATOM 729 N N . VAL A 1 90 ? 6.993 -1.165 -18.244 1.00 53.16 90 VAL A N 1
ATOM 730 C CA . VAL A 1 90 ? 5.873 -1.786 -17.527 1.00 53.16 90 VAL A CA 1
ATOM 731 C C . VAL A 1 90 ? 5.356 -0.868 -16.424 1.00 53.16 90 VAL A C 1
ATOM 733 O O . VAL A 1 90 ? 6.121 -0.153 -15.789 1.00 53.16 90 VAL A O 1
ATOM 736 N N . VAL A 1 91 ? 4.042 -0.901 -16.192 1.00 59.00 91 VAL A N 1
ATOM 737 C CA . VAL A 1 91 ? 3.403 -0.210 -15.066 1.00 59.00 91 VAL A CA 1
ATOM 738 C C . VAL A 1 91 ? 3.610 -1.071 -13.816 1.00 59.00 91 VAL A C 1
ATOM 740 O O . VAL A 1 91 ? 2.949 -2.103 -13.652 1.00 59.00 91 VAL A O 1
ATOM 743 N N . ASN A 1 92 ? 4.535 -0.677 -12.944 1.00 62.47 92 ASN A N 1
ATOM 744 C CA . ASN A 1 92 ? 4.927 -1.447 -11.757 1.00 62.47 92 ASN A CA 1
ATOM 745 C C . ASN A 1 92 ? 3.750 -1.662 -10.791 1.00 62.47 92 ASN A C 1
ATOM 747 O O . ASN A 1 92 ? 3.576 -2.745 -10.229 1.00 62.47 92 ASN A O 1
ATOM 751 N N . SER A 1 93 ? 2.857 -0.682 -10.691 1.00 60.47 93 SER A N 1
ATOM 752 C CA . SER A 1 93 ? 1.611 -0.738 -9.925 1.00 60.47 93 SER A CA 1
ATOM 753 C C . SER A 1 93 ? 0.645 -1.789 -10.480 1.00 60.47 93 SER A C 1
ATOM 755 O O . SER A 1 93 ? -0.026 -2.472 -9.707 1.00 60.47 93 SER A O 1
ATOM 757 N N . LEU A 1 94 ? 0.593 -1.972 -11.808 1.00 66.12 94 LEU A N 1
ATOM 758 C CA . LEU A 1 94 ? -0.266 -2.971 -12.457 1.00 66.12 94 LEU A CA 1
ATOM 759 C C . LEU A 1 94 ? 0.278 -4.387 -12.240 1.00 66.12 94 LEU A C 1
ATOM 761 O O . LEU A 1 94 ? -0.488 -5.286 -11.892 1.00 66.12 94 LEU A O 1
ATOM 765 N N . LEU A 1 95 ? 1.592 -4.581 -12.389 1.00 64.75 95 LEU A N 1
ATOM 766 C CA . LEU A 1 95 ? 2.241 -5.865 -12.107 1.00 64.75 95 LEU A CA 1
ATOM 767 C C . LEU A 1 95 ? 2.148 -6.233 -10.622 1.00 64.75 95 LEU A C 1
ATOM 769 O O . LEU A 1 95 ? 1.833 -7.378 -10.299 1.00 64.75 95 LEU A O 1
ATOM 773 N N . GLY A 1 96 ? 2.348 -5.274 -9.715 1.00 62.03 96 GLY A N 1
ATOM 774 C CA . GLY A 1 96 ? 2.185 -5.492 -8.276 1.00 62.03 96 GLY A CA 1
ATOM 775 C C . GLY A 1 96 ? 0.757 -5.913 -7.915 1.00 62.03 96 GLY A C 1
ATOM 776 O O . GLY A 1 96 ? 0.554 -6.862 -7.157 1.00 62.03 96 GLY A O 1
ATOM 777 N N . MET A 1 97 ? -0.244 -5.273 -8.524 1.00 65.25 97 MET A N 1
ATOM 778 C CA . MET A 1 97 ? -1.653 -5.625 -8.338 1.00 65.25 97 MET A CA 1
ATOM 779 C C . MET A 1 97 ? -1.989 -7.002 -8.932 1.00 65.25 97 MET A C 1
ATOM 781 O O . MET A 1 97 ? -2.704 -7.776 -8.297 1.00 65.25 97 MET A O 1
ATOM 785 N N . LEU A 1 98 ? -1.419 -7.346 -10.092 1.00 70.12 98 LEU A N 1
ATOM 786 C CA . LEU A 1 98 ? -1.515 -8.678 -10.702 1.00 70.12 98 LEU A CA 1
ATOM 787 C C . LEU A 1 98 ? -0.927 -9.767 -9.799 1.00 70.12 98 LEU A C 1
ATOM 789 O O . LEU A 1 98 ? -1.562 -10.800 -9.605 1.00 70.12 98 LEU A O 1
ATOM 793 N N . ILE A 1 99 ? 0.245 -9.540 -9.201 1.00 68.88 99 ILE A N 1
ATOM 794 C CA . ILE A 1 99 ? 0.887 -10.500 -8.287 1.00 68.88 99 ILE A CA 1
ATOM 795 C C . ILE A 1 99 ? 0.028 -10.726 -7.038 1.00 68.88 99 ILE A C 1
ATOM 797 O O . ILE A 1 99 ? -0.185 -11.870 -6.633 1.00 68.88 99 ILE A O 1
ATOM 801 N N . VAL A 1 100 ? -0.521 -9.661 -6.446 1.00 69.06 100 VAL A N 1
ATOM 802 C CA . VAL A 1 100 ? -1.446 -9.790 -5.307 1.00 69.06 100 VAL A CA 1
ATOM 803 C C . VAL A 1 100 ? -2.731 -10.508 -5.724 1.00 69.06 100 VAL A C 1
ATOM 805 O O . VAL A 1 100 ? -3.202 -11.392 -5.006 1.00 69.06 100 VAL A O 1
ATOM 808 N N . ALA A 1 101 ? -3.273 -10.187 -6.902 1.00 71.75 101 ALA A N 1
ATOM 809 C CA . ALA A 1 101 ? -4.448 -10.852 -7.449 1.00 71.75 101 ALA A CA 1
ATOM 810 C C . ALA A 1 101 ? -4.201 -12.346 -7.698 1.00 71.75 101 ALA A C 1
ATOM 812 O O . ALA A 1 101 ? -5.099 -13.137 -7.431 1.00 71.75 101 ALA A O 1
ATOM 813 N N . LEU A 1 102 ? -2.993 -12.754 -8.108 1.00 73.69 102 LEU A N 1
ATOM 814 C CA . LEU A 1 102 ? -2.583 -14.163 -8.220 1.00 73.69 102 LEU A CA 1
ATOM 815 C C . LEU A 1 102 ? -2.500 -14.881 -6.860 1.00 73.69 102 LEU A C 1
ATOM 817 O O . LEU A 1 102 ? -2.644 -16.104 -6.799 1.00 73.69 102 LEU A O 1
ATOM 821 N N . GLY A 1 103 ? -2.369 -14.147 -5.754 1.00 61.25 103 GLY A N 1
ATOM 822 C CA . GLY A 1 103 ? -2.506 -14.702 -4.405 1.00 61.25 103 GLY A CA 1
ATOM 823 C C . GLY A 1 103 ? -3.931 -15.177 -4.078 1.00 61.25 103 GLY A C 1
ATOM 824 O O . GLY A 1 103 ? -4.104 -16.139 -3.327 1.00 61.25 103 GLY A O 1
ATOM 825 N N . ILE A 1 104 ? -4.961 -14.567 -4.677 1.00 71.94 104 ILE A N 1
ATOM 826 C CA . ILE A 1 104 ? -6.379 -14.913 -4.463 1.00 71.94 104 ILE A CA 1
ATOM 827 C C . ILE A 1 104 ? -6.732 -16.329 -4.969 1.00 71.94 104 ILE A C 1
ATOM 829 O O . ILE A 1 104 ? -7.267 -17.112 -4.177 1.00 71.94 104 ILE A O 1
ATOM 833 N N . PRO A 1 105 ? -6.444 -16.729 -6.228 1.00 73.88 105 PRO A N 1
ATOM 834 C CA . PRO A 1 105 ? -6.720 -18.084 -6.696 1.00 73.88 105 PRO A CA 1
ATOM 835 C C . PRO A 1 105 ? -5.900 -19.123 -5.927 1.00 73.88 105 PRO A C 1
ATOM 837 O O . PRO A 1 105 ? -6.409 -20.211 -5.654 1.00 73.88 105 PRO A O 1
ATOM 840 N N . PHE A 1 106 ? -4.683 -18.777 -5.493 1.00 69.88 106 PHE A N 1
ATOM 841 C CA . PHE A 1 106 ? -3.872 -19.644 -4.640 1.00 69.88 106 PHE A CA 1
ATOM 842 C C . PHE A 1 106 ? -4.548 -19.864 -3.279 1.00 69.88 106 PHE A C 1
ATOM 844 O O . PHE A 1 106 ? -4.727 -21.004 -2.855 1.00 69.88 106 PHE A O 1
ATOM 851 N N . PHE A 1 107 ? -5.047 -18.809 -2.627 1.00 64.88 107 PHE A N 1
ATOM 852 C CA . PHE A 1 107 ? -5.802 -18.951 -1.379 1.00 64.88 107 PHE A CA 1
ATOM 853 C C . PHE A 1 107 ? -7.040 -19.848 -1.540 1.00 64.88 107 PHE A C 1
ATOM 855 O O . PHE A 1 107 ? -7.267 -20.734 -0.715 1.00 64.88 107 PHE A O 1
ATOM 862 N N . PHE A 1 108 ? -7.820 -19.683 -2.613 1.00 69.25 108 PHE A N 1
ATOM 863 C CA . PHE A 1 108 ? -8.984 -20.542 -2.874 1.00 69.25 108 PHE A CA 1
ATOM 864 C C . PHE A 1 108 ? -8.604 -22.005 -3.133 1.00 69.25 108 PHE A C 1
ATOM 866 O O . PHE A 1 108 ? -9.287 -22.908 -2.640 1.00 69.25 108 PHE A O 1
ATOM 873 N N . TYR A 1 109 ? -7.512 -22.246 -3.860 1.00 71.94 109 TYR A N 1
ATOM 874 C CA . TYR A 1 109 ? -7.002 -23.591 -4.126 1.00 71.94 109 TYR A CA 1
ATOM 875 C C . TYR A 1 109 ? -6.575 -24.304 -2.835 1.00 71.94 109 TYR A C 1
ATOM 877 O O . TYR A 1 109 ? -6.956 -25.452 -2.602 1.00 71.94 109 TYR A O 1
ATOM 885 N N . PHE A 1 110 ? -5.872 -23.605 -1.939 1.00 62.34 110 PHE A N 1
ATOM 886 C CA . PHE A 1 110 ? -5.459 -24.169 -0.650 1.00 62.34 110 PHE A CA 1
ATOM 887 C C . PHE A 1 110 ? -6.610 -24.269 0.361 1.00 62.34 110 PHE A C 1
ATOM 889 O O . PHE A 1 110 ? -6.625 -25.200 1.169 1.00 62.34 110 PHE A O 1
ATOM 896 N N . ARG A 1 111 ? -7.623 -23.394 0.289 1.00 61.66 111 ARG A N 1
ATOM 897 C CA . ARG A 1 111 ? -8.822 -23.490 1.140 1.00 61.66 111 ARG A CA 1
ATOM 898 C C . ARG A 1 111 ? -9.681 -24.711 0.805 1.00 61.66 111 ARG A C 1
ATOM 900 O O . ARG A 1 111 ? -10.272 -25.287 1.711 1.00 61.66 111 ARG A O 1
ATOM 907 N N . LYS A 1 112 ? -9.712 -25.148 -0.461 1.00 54.94 112 LYS A N 1
ATOM 908 C CA . LYS A 1 112 ? -10.418 -26.378 -0.866 1.00 54.94 112 LYS A CA 1
ATOM 909 C C . LYS A 1 112 ? -9.811 -27.657 -0.285 1.00 54.94 112 LYS A C 1
ATOM 911 O O . LYS A 1 112 ? -10.515 -28.652 -0.196 1.00 54.94 112 LYS A O 1
ATOM 916 N N . LYS A 1 113 ? -8.540 -27.644 0.125 1.00 51.47 113 LYS A N 1
ATOM 917 C CA . LYS A 1 113 ? -7.843 -28.840 0.629 1.00 51.47 113 LYS A CA 1
ATOM 918 C C . LYS A 1 113 ? -8.004 -29.070 2.138 1.00 51.47 113 LYS A C 1
ATOM 920 O O . LYS A 1 113 ? -7.404 -29.997 2.669 1.00 51.47 113 LYS A O 1
ATOM 925 N N . LYS A 1 114 ? -8.755 -28.204 2.828 1.00 47.59 114 LYS A N 1
ATOM 926 C CA . LYS A 1 114 ? -8.947 -28.240 4.286 1.00 47.59 114 LYS A CA 1
ATOM 927 C C . LYS A 1 114 ? -10.413 -28.428 4.711 1.00 47.59 114 LYS A C 1
ATOM 929 O O . LYS A 1 114 ? -10.730 -28.134 5.860 1.00 47.59 114 LYS A O 1
ATOM 934 N N . SER A 1 115 ? -11.276 -28.873 3.791 1.00 40.72 115 SER A N 1
ATOM 935 C CA . SER A 1 115 ? -12.632 -29.359 4.086 1.00 40.72 115 SER A CA 1
ATOM 936 C C . SER A 1 115 ? -12.690 -30.872 3.995 1.00 40.72 115 SER A C 1
ATOM 938 O O . SER A 1 115 ? -11.896 -31.433 3.210 1.00 40.72 115 SER A O 1
#

pLDDT: mean 70.63, std 9.63, range [40.72, 84.25]

Sequence (115 aa):
WLHGAWISLLIISGSFDMLADMMVFISWIAYGMGAVGIFMLRRRMPQA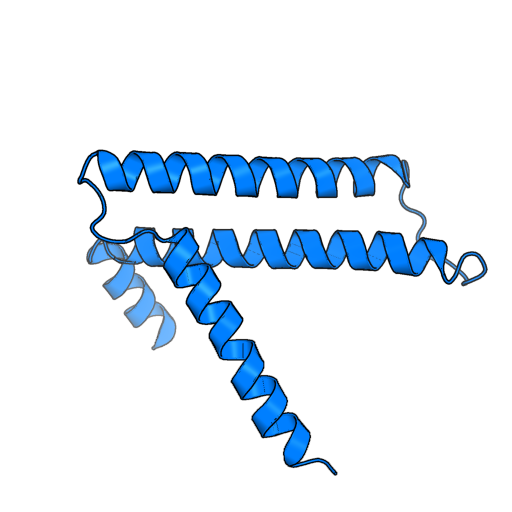ERPYKIWLHPFVTLLFIGFSALFLIITVYNDVTNYINGRQPVVNSLLGMLIVALGIPFFFYFRKKKS

Secondary structure (DSSP, 8-state):
-HHHHHHHHHHHTSHHHHHHHHHHHHHHHHHHHHHHHHHHHHHH-TTS--S-PPTTTTHHHHHHHHHHHHHHHHHHHHHHHHHHTTS-SS-HHHHHHHHHHHHHHHHHHHHGGG-

Foldseek 3Di:
DVVVVVQVVCVVVVNVVLVVLLVVLLVLVVVLVVLVVVVVVCVVCVPDDDPDDDDPPPNVSVVSNVVSVVVNVVLQVVLVVCCVVVVDVDSSNVVSVVVVVVVVVVVVVVVVVPD